Protein AF-A0AAV6YJ82-F1 (afdb_monomer_lite)

pLDDT: mean 76.15, std 13.7, range [50.22, 94.25]

Structure (mmCIF, N/CA/C/O backbone):
data_AF-A0AAV6YJ82-F1
#
_entry.id   AF-A0AAV6YJ82-F1
#
loop_
_atom_site.group_PDB
_atom_site.id
_atom_site.type_symbol
_atom_site.label_atom_id
_atom_site.label_alt_id
_atom_site.label_comp_id
_atom_site.label_asym_id
_atom_site.label_entity_id
_atom_site.label_seq_id
_atom_site.pdbx_PDB_ins_code
_atom_site.Cartn_x
_atom_site.Cartn_y
_atom_site.Cartn_z
_atom_site.occupancy
_atom_site.B_iso_or_equiv
_atom_site.auth_seq_id
_atom_site.auth_comp_id
_atom_site.auth_asym_id
_atom_site.auth_atom_id
_atom_site.pdbx_PDB_model_num
ATOM 1 N N . GLU A 1 1 ? -4.816 7.945 -9.131 1.00 50.22 1 GLU A N 1
ATOM 2 C CA . GLU A 1 1 ? -4.143 6.939 -9.979 1.00 50.22 1 GLU A CA 1
ATOM 3 C C . GLU A 1 1 ? -2.878 7.541 -10.584 1.00 50.22 1 GLU A C 1
ATOM 5 O O . GLU A 1 1 ? -3.008 8.555 -11.265 1.00 50.22 1 GLU A O 1
ATOM 10 N N . SER A 1 2 ? -1.697 6.945 -10.342 1.00 51.56 2 SER A N 1
ATOM 11 C CA . SER A 1 2 ? -0.596 6.879 -11.323 1.00 51.56 2 SER A CA 1
ATOM 12 C C . SER A 1 2 ? 0.648 6.134 -10.801 1.00 51.56 2 SER A C 1
ATOM 14 O O . SER A 1 2 ? 1.201 6.538 -9.786 1.00 51.56 2 SER A O 1
ATOM 16 N N . ILE A 1 3 ? 1.173 5.182 -11.592 1.00 56.41 3 ILE A N 1
ATOM 17 C CA . ILE A 1 3 ? 2.630 5.091 -11.851 1.00 56.41 3 ILE A CA 1
ATOM 18 C C . ILE A 1 3 ? 3.026 5.650 -13.228 1.00 56.41 3 ILE A C 1
ATOM 20 O O . ILE A 1 3 ? 4.132 6.128 -13.384 1.00 56.41 3 ILE A O 1
ATOM 24 N N . LEU A 1 4 ? 2.101 5.683 -14.189 1.00 58.97 4 LEU A N 1
ATOM 25 C CA . LEU A 1 4 ? 1.865 6.737 -15.198 1.00 58.97 4 LEU A CA 1
ATOM 26 C C . LEU A 1 4 ? 0.558 6.357 -15.912 1.00 58.97 4 LEU A C 1
ATOM 28 O O . LEU A 1 4 ? 0.551 6.092 -17.109 1.00 58.97 4 LEU A O 1
ATOM 32 N N . ARG A 1 5 ? -0.539 6.192 -15.153 1.00 70.12 5 ARG A N 1
ATOM 33 C CA . ARG A 1 5 ? -1.806 5.584 -15.639 1.00 70.12 5 ARG A CA 1
ATOM 34 C C . ARG A 1 5 ? -1.603 4.255 -16.392 1.00 70.12 5 ARG A C 1
ATOM 36 O O . ARG A 1 5 ? -2.030 4.103 -17.533 1.00 70.12 5 ARG A O 1
ATOM 43 N N . GLY A 1 6 ? -0.837 3.338 -15.800 1.00 69.12 6 GLY A N 1
ATOM 44 C CA . GLY A 1 6 ? -0.548 2.026 -16.395 1.00 69.12 6 GLY A CA 1
ATOM 45 C C . GLY A 1 6 ? 0.374 2.035 -17.621 1.00 69.12 6 GLY A C 1
ATOM 46 O O . GLY A 1 6 ? 0.536 1.002 -18.259 1.00 69.12 6 GLY A O 1
ATOM 47 N N . ARG A 1 7 ? 1.003 3.167 -17.971 1.00 74.62 7 ARG A N 1
ATOM 48 C CA . ARG A 1 7 ? 1.920 3.241 -19.127 1.00 74.62 7 ARG A CA 1
ATOM 49 C C . ARG A 1 7 ? 3.263 2.543 -18.919 1.00 74.62 7 ARG A C 1
ATOM 51 O O . ARG A 1 7 ? 3.980 2.338 -19.891 1.00 74.62 7 ARG A O 1
ATOM 58 N N . PHE A 1 8 ? 3.594 2.182 -17.684 1.00 78.00 8 PHE A N 1
ATOM 59 C CA . PHE A 1 8 ? 4.749 1.349 -17.376 1.00 78.00 8 PHE A CA 1
ATOM 60 C C . PHE A 1 8 ? 4.269 -0.035 -16.944 1.00 78.00 8 PHE A C 1
ATOM 62 O O . PHE A 1 8 ? 3.543 -0.119 -15.948 1.00 78.00 8 PHE A O 1
ATOM 69 N N . PRO A 1 9 ? 4.640 -1.109 -17.664 1.00 84.12 9 PRO A N 1
ATOM 70 C CA . PRO A 1 9 ? 4.330 -2.458 -17.221 1.00 84.12 9 PRO A CA 1
ATOM 71 C C . PRO A 1 9 ? 5.143 -2.785 -15.957 1.00 84.12 9 PRO A C 1
ATOM 73 O O . PRO A 1 9 ? 6.333 -2.454 -15.900 1.00 84.12 9 PRO A O 1
ATOM 76 N N . PRO A 1 10 ? 4.533 -3.427 -14.945 1.00 89.19 10 PRO A N 1
ATOM 77 C CA . PRO A 1 10 ? 5.274 -3.897 -13.784 1.00 89.19 10 PRO A CA 1
ATOM 78 C C . PRO A 1 10 ? 6.304 -4.941 -14.217 1.00 89.19 10 PRO A C 1
ATOM 80 O O . PRO A 1 10 ? 6.061 -5.753 -15.109 1.00 89.19 10 PRO A O 1
ATOM 83 N N . SER A 1 11 ? 7.471 -4.908 -13.584 1.00 91.25 11 SER A N 1
ATOM 84 C CA . SER A 1 11 ? 8.530 -5.898 -13.804 1.00 91.25 11 SER A CA 1
ATOM 85 C C . SER A 1 11 ? 8.338 -7.148 -12.945 1.00 91.25 11 SER A C 1
ATOM 87 O O . SER A 1 11 ? 8.826 -8.213 -13.310 1.00 91.25 11 SER A O 1
ATOM 89 N N . GLY A 1 12 ? 7.601 -7.033 -11.838 1.00 92.06 12 GLY A N 1
ATOM 90 C CA . GLY A 1 12 ? 7.213 -8.155 -10.991 1.00 92.06 12 GLY A CA 1
ATOM 91 C C . GLY A 1 12 ? 6.534 -7.709 -9.696 1.00 92.06 12 GLY A C 1
ATOM 92 O O . GLY A 1 12 ? 6.340 -6.511 -9.466 1.00 92.06 12 GLY A O 1
ATOM 93 N N . HIS A 1 13 ? 6.197 -8.694 -8.860 1.00 93.69 13 HIS A N 1
ATOM 94 C CA . HIS A 1 13 ? 5.574 -8.519 -7.546 1.00 93.69 13 HIS A CA 1
ATOM 95 C C . HIS A 1 13 ? 6.506 -9.004 -6.433 1.00 93.69 13 HIS A C 1
ATOM 97 O O . HIS A 1 13 ? 7.344 -9.880 -6.659 1.00 93.69 13 HIS A O 1
ATOM 103 N N . ILE A 1 14 ? 6.347 -8.443 -5.234 1.00 93.94 14 ILE A N 1
ATOM 104 C CA . ILE A 1 14 ? 7.078 -8.857 -4.035 1.00 93.94 14 ILE A CA 1
ATOM 105 C C . ILE A 1 14 ? 6.079 -9.099 -2.905 1.00 93.94 14 ILE A C 1
ATOM 107 O O . ILE A 1 14 ? 5.222 -8.261 -2.630 1.00 93.94 14 ILE A O 1
ATOM 111 N N . GLU A 1 15 ? 6.198 -10.250 -2.252 1.00 93.50 15 GLU A N 1
ATOM 112 C CA . GLU A 1 15 ? 5.310 -10.671 -1.170 1.00 93.50 15 GLU A CA 1
ATOM 113 C C . GLU A 1 15 ? 5.873 -10.337 0.219 1.00 93.50 15 GLU A C 1
ATOM 115 O O . GLU A 1 15 ? 7.050 -10.013 0.382 1.00 93.50 15 GLU A O 1
ATOM 120 N N . GLY A 1 16 ? 5.016 -10.455 1.238 1.00 94.25 16 GLY A N 1
ATOM 121 C CA . GLY A 1 16 ? 5.403 -10.363 2.650 1.00 94.25 16 GLY A CA 1
ATOM 122 C C . GLY A 1 16 ? 5.335 -8.960 3.253 1.00 94.25 16 GLY A C 1
ATOM 123 O O . GLY A 1 16 ? 5.604 -8.800 4.442 1.00 94.25 16 GLY A O 1
ATOM 124 N N . PHE A 1 17 ? 4.945 -7.95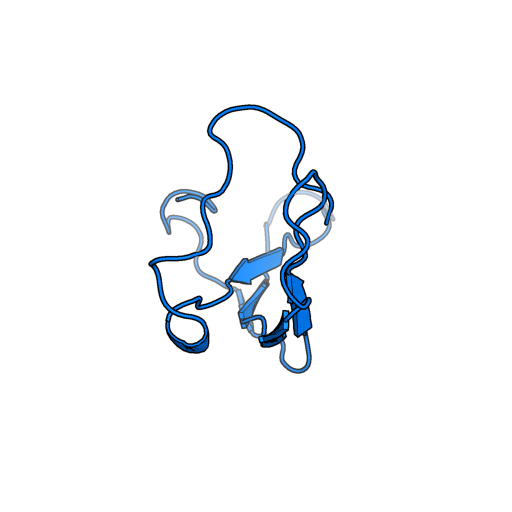0 2.475 1.00 93.94 17 PHE A N 1
ATOM 125 C CA . PHE A 1 17 ? 4.753 -6.599 2.988 1.00 93.94 17 PHE A CA 1
ATOM 126 C C . PHE A 1 17 ? 3.393 -6.431 3.661 1.00 93.94 17 PHE A C 1
ATOM 128 O O . PHE A 1 17 ? 2.360 -6.920 3.198 1.00 93.94 17 PHE A O 1
ATOM 135 N N . THR A 1 18 ? 3.405 -5.674 4.752 1.00 94.12 18 THR A N 1
ATOM 136 C CA . THR A 1 18 ? 2.206 -5.190 5.431 1.00 94.12 18 THR A CA 1
ATOM 137 C C . THR A 1 18 ? 2.368 -3.705 5.715 1.00 94.12 18 THR A C 1
ATOM 139 O O . THR A 1 18 ? 3.491 -3.202 5.789 1.00 94.12 18 THR A O 1
ATOM 142 N N . ALA A 1 19 ? 1.252 -3.002 5.850 1.00 89.62 19 ALA A N 1
ATOM 143 C CA . ALA A 1 19 ? 1.225 -1.602 6.235 1.00 89.62 19 ALA A CA 1
ATOM 144 C C . ALA A 1 19 ? 0.209 -1.410 7.352 1.00 89.62 19 ALA A C 1
ATOM 146 O O . ALA A 1 19 ? -0.862 -2.024 7.355 1.00 89.62 19 ALA A O 1
ATOM 147 N N . GLU A 1 20 ? 0.561 -0.557 8.305 1.00 87.75 20 GLU A N 1
ATOM 148 C CA . GLU A 1 20 ? -0.340 -0.153 9.370 1.00 87.75 20 GLU A CA 1
ATOM 149 C C . GLU A 1 20 ? -1.110 1.095 8.947 1.00 87.75 20 GLU A C 1
ATOM 151 O O . GLU A 1 20 ? -0.538 2.087 8.499 1.00 87.75 20 GLU A O 1
ATOM 156 N N . ILE A 1 21 ? -2.426 1.036 9.105 1.00 79.88 21 ILE A N 1
ATOM 157 C CA . ILE A 1 21 ? -3.320 2.163 8.918 1.00 79.88 21 ILE A CA 1
ATOM 158 C C . ILE A 1 21 ? -3.798 2.604 10.296 1.00 79.88 21 ILE A C 1
ATOM 160 O O . ILE A 1 21 ? -4.595 1.923 10.947 1.00 79.88 21 ILE A O 1
ATOM 164 N N . GLY A 1 22 ? -3.308 3.764 10.721 1.00 76.00 22 GLY A N 1
ATOM 165 C CA . GLY A 1 22 ? -3.762 4.474 11.910 1.00 76.00 22 GLY A CA 1
ATOM 166 C C . GLY A 1 22 ? -4.455 5.786 11.547 1.00 76.00 22 GLY A C 1
ATOM 167 O O . GLY A 1 22 ? -4.304 6.313 10.441 1.00 76.00 22 GLY A O 1
ATOM 168 N N . ALA A 1 23 ? -5.214 6.330 12.494 1.00 70.31 23 ALA A N 1
ATOM 169 C CA . ALA A 1 23 ? -5.676 7.711 12.443 1.00 70.31 23 ALA A CA 1
ATOM 170 C C . ALA A 1 23 ? -5.355 8.381 13.779 1.00 70.31 23 ALA A C 1
ATOM 172 O O . ALA A 1 23 ? -5.617 7.822 14.842 1.00 70.31 23 ALA A O 1
ATOM 173 N N . SER A 1 24 ? -4.783 9.579 13.719 1.00 63.25 24 SER A N 1
ATOM 174 C CA . SER A 1 24 ? -4.487 10.404 14.887 1.00 63.25 24 SER A CA 1
ATOM 175 C C . SER A 1 24 ? -5.458 11.588 14.948 1.00 63.25 24 SER A C 1
ATOM 177 O O . SER A 1 24 ? -5.843 12.150 13.924 1.00 63.25 24 SER A O 1
ATOM 179 N N . GLY A 1 25 ? -5.902 11.960 16.152 1.00 64.88 25 GLY A N 1
ATOM 180 C CA . GLY A 1 25 ? -6.859 13.053 16.357 1.00 64.88 25 GLY A CA 1
ATOM 181 C C . GLY A 1 25 ? -7.807 12.807 17.531 1.00 64.88 25 GLY A C 1
ATOM 182 O O . GLY A 1 25 ? -7.552 11.962 18.384 1.00 64.88 25 GLY A O 1
ATOM 183 N N . SER A 1 26 ? -8.924 13.541 17.578 1.00 60.91 26 SER A N 1
ATOM 184 C CA . SER A 1 26 ? -9.982 13.362 18.592 1.00 60.91 26 SER A CA 1
ATOM 185 C C . SER A 1 26 ? -10.722 12.022 18.476 1.00 60.91 26 SER A C 1
ATOM 187 O O . SER A 1 26 ? -11.396 11.605 19.416 1.00 60.91 26 SER A O 1
ATOM 189 N N . TYR A 1 27 ? -10.578 11.344 17.338 1.00 59.16 27 TYR A N 1
ATOM 190 C CA . TYR A 1 27 ? -11.043 9.989 17.084 1.00 59.16 27 TYR A CA 1
ATOM 191 C C . TYR A 1 27 ? -9.821 9.091 16.854 1.00 59.16 27 TYR A C 1
ATOM 193 O O . TYR A 1 27 ? -9.045 9.339 15.935 1.00 59.16 27 TYR A O 1
ATOM 201 N N . CYS A 1 28 ? -9.650 8.076 17.704 1.00 62.44 28 CYS A N 1
ATOM 202 C CA . CYS A 1 28 ? -8.539 7.123 17.667 1.00 62.44 28 CYS A CA 1
ATOM 203 C C . CYS A 1 28 ? -9.103 5.714 17.403 1.00 62.44 28 CYS A C 1
ATOM 205 O O . CYS A 1 28 ? -9.358 4.965 18.352 1.00 62.44 28 CYS A O 1
ATOM 207 N N . PRO A 1 29 ? -9.428 5.375 16.142 1.00 68.31 29 PRO A N 1
ATOM 208 C CA . PRO A 1 29 ? -9.840 4.024 15.797 1.00 68.31 29 PRO A CA 1
ATOM 209 C C . PRO A 1 29 ? -8.672 3.059 16.017 1.00 68.31 29 PRO A C 1
ATOM 211 O O . PRO A 1 29 ? -7.505 3.445 15.945 1.00 68.31 29 PRO A O 1
ATOM 214 N N . GLN A 1 30 ? -8.985 1.788 16.270 1.00 75.69 30 GLN A N 1
ATOM 215 C CA . GLN A 1 30 ? -7.957 0.759 16.373 1.00 75.69 30 GLN A CA 1
ATOM 216 C C . GLN A 1 30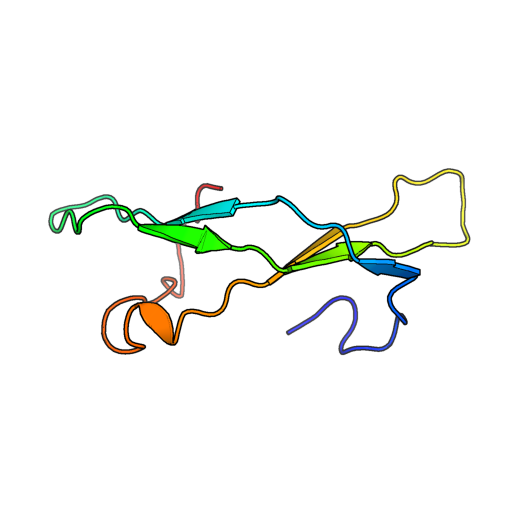 ? -7.149 0.711 15.070 1.00 75.69 30 GLN A C 1
ATOM 218 O O . GLN A 1 30 ? -7.728 0.666 13.984 1.00 75.69 30 GLN A O 1
ATOM 223 N N . HIS A 1 31 ? -5.821 0.721 15.195 1.00 81.62 31 HIS A N 1
ATOM 224 C CA . HIS A 1 31 ? -4.931 0.569 14.051 1.00 81.62 31 HIS A CA 1
ATOM 225 C C . HIS A 1 31 ? -5.168 -0.792 13.394 1.00 81.62 31 HIS A C 1
ATOM 227 O O . HIS A 1 31 ? -5.405 -1.795 14.078 1.00 81.62 31 HIS A O 1
ATOM 233 N N . VAL A 1 32 ? -5.103 -0.826 12.067 1.00 82.38 32 VAL A N 1
ATOM 234 C CA . VAL A 1 32 ? -5.272 -2.058 11.293 1.00 82.38 32 VAL A CA 1
ATOM 235 C C . VAL A 1 32 ? -4.024 -2.315 10.469 1.00 82.38 32 VAL A C 1
ATOM 237 O O . VAL A 1 32 ? -3.552 -1.441 9.750 1.00 82.38 32 VAL A O 1
ATOM 240 N N . THR A 1 33 ? -3.482 -3.523 10.569 1.00 89.56 33 THR A N 1
ATOM 241 C CA . THR A 1 33 ? -2.379 -3.977 9.723 1.00 89.56 33 THR A CA 1
ATOM 242 C C . THR A 1 33 ? -2.962 -4.744 8.550 1.00 89.56 33 THR A C 1
ATOM 244 O O . THR A 1 33 ? -3.660 -5.739 8.750 1.00 89.56 33 THR A O 1
ATOM 247 N N . LEU A 1 34 ? -2.692 -4.283 7.333 1.00 90.69 34 LEU A N 1
ATOM 248 C CA . LEU A 1 34 ? -3.231 -4.872 6.112 1.00 90.69 34 LEU A CA 1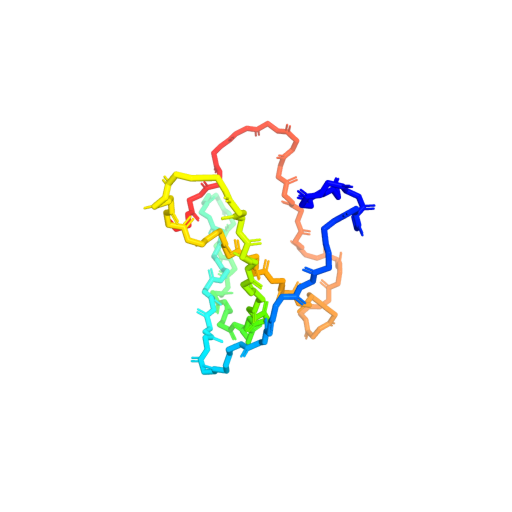
ATOM 249 C C . LEU A 1 34 ? -2.105 -5.350 5.191 1.00 90.69 34 LEU A C 1
ATOM 251 O O . LEU A 1 34 ? -1.016 -4.764 5.196 1.00 90.69 34 LEU A O 1
ATOM 255 N N . PRO A 1 35 ? -2.346 -6.415 4.406 1.00 93.56 35 PRO A N 1
ATOM 256 C CA . PRO A 1 35 ? -1.402 -6.848 3.386 1.00 93.56 35 PRO A CA 1
ATOM 257 C C . PRO A 1 35 ? -1.232 -5.759 2.321 1.00 93.56 35 PRO A C 1
ATOM 259 O O . PRO A 1 35 ? -2.194 -5.082 1.951 1.00 93.56 35 PRO A O 1
ATOM 262 N N . VAL A 1 36 ? -0.003 -5.610 1.826 1.00 93.81 36 VAL A N 1
ATOM 263 C CA . VAL A 1 36 ? 0.330 -4.679 0.742 1.00 93.81 36 VAL A CA 1
ATOM 264 C C . VAL A 1 36 ? 0.706 -5.486 -0.4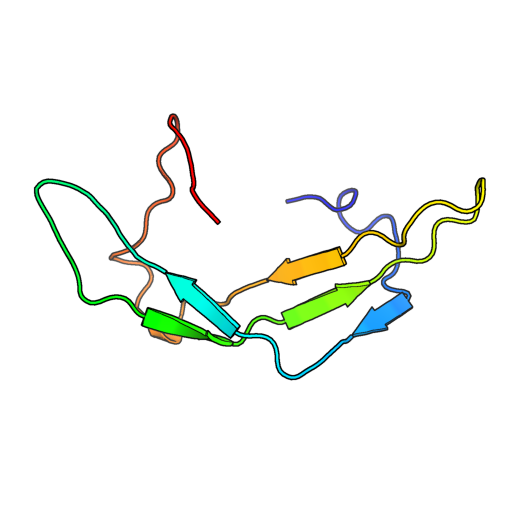90 1.00 93.81 36 VAL A C 1
ATOM 266 O O . VAL A 1 36 ? 1.644 -6.282 -0.453 1.00 93.81 36 VAL A O 1
ATOM 269 N N . GLU A 1 37 ? 0.019 -5.243 -1.601 1.00 93.94 37 GLU A N 1
ATOM 270 C CA . GLU A 1 37 ? 0.485 -5.700 -2.904 1.00 93.94 37 GLU A CA 1
ATOM 271 C C . GLU A 1 37 ? 1.607 -4.769 -3.370 1.00 93.94 37 GLU A C 1
ATOM 273 O O . GLU A 1 37 ? 1.373 -3.583 -3.613 1.00 93.94 37 GLU A O 1
ATOM 278 N N . VAL A 1 38 ? 2.829 -5.294 -3.478 1.00 93.38 38 VAL A N 1
ATOM 279 C CA . VAL A 1 38 ? 3.995 -4.514 -3.906 1.00 93.38 38 VAL A CA 1
ATOM 280 C C . VAL A 1 38 ? 4.414 -4.924 -5.308 1.00 93.38 38 VAL A C 1
ATOM 282 O O . VAL A 1 38 ? 4.698 -6.092 -5.566 1.00 93.38 38 VAL A O 1
ATOM 285 N N . THR A 1 39 ? 4.510 -3.945 -6.204 1.00 92.25 39 THR A N 1
ATOM 286 C CA . THR A 1 39 ? 5.065 -4.101 -7.556 1.00 92.25 39 THR A CA 1
ATOM 287 C C . THR A 1 39 ? 6.322 -3.259 -7.720 1.00 92.25 39 THR A C 1
ATOM 289 O O . THR A 1 39 ? 6.428 -2.186 -7.125 1.00 92.25 39 THR A O 1
ATOM 292 N N . TYR A 1 40 ? 7.275 -3.726 -8.530 1.00 90.38 40 TYR A N 1
ATOM 293 C CA . TYR A 1 40 ? 8.483 -2.971 -8.879 1.00 90.38 40 TYR A CA 1
ATOM 294 C C . TYR A 1 40 ? 8.604 -2.784 -10.390 1.00 90.38 40 TYR A C 1
ATOM 296 O O . TYR A 1 40 ? 8.072 -3.574 -11.175 1.00 90.38 40 TYR A O 1
ATOM 304 N N . PHE A 1 41 ? 9.319 -1.737 -10.799 1.00 88.62 41 PHE A N 1
ATOM 305 C CA . PHE A 1 41 ? 9.455 -1.358 -12.205 1.00 88.62 41 PHE A CA 1
ATOM 306 C C . PHE A 1 41 ? 10.923 -1.157 -12.564 1.00 88.62 41 PHE A C 1
ATOM 308 O O . PHE A 1 41 ? 11.681 -0.524 -11.831 1.00 88.62 41 PHE A O 1
ATOM 315 N N . HIS A 1 42 ? 11.327 -1.668 -13.720 1.00 85.75 42 HIS A N 1
ATOM 316 C CA . HIS A 1 42 ? 12.650 -1.434 -14.272 1.00 85.75 42 HIS A CA 1
ATOM 317 C C . HIS A 1 42 ? 12.613 -0.208 -15.189 1.00 85.75 42 HIS A C 1
ATOM 319 O O . HIS A 1 42 ? 11.934 -0.212 -16.216 1.00 85.75 42 HIS A O 1
ATOM 325 N N . ILE A 1 43 ? 13.340 0.848 -14.821 1.00 78.81 43 ILE A N 1
ATOM 326 C CA . ILE A 1 43 ? 13.490 2.050 -15.647 1.00 78.81 43 ILE A CA 1
ATOM 327 C C . ILE A 1 43 ? 14.857 1.968 -16.326 1.00 78.81 43 ILE A C 1
ATOM 329 O O . ILE A 1 43 ? 15.880 1.824 -15.663 1.00 78.81 43 ILE A O 1
ATOM 333 N N . SER A 1 44 ? 14.872 2.014 -17.658 1.00 71.00 44 SER A N 1
ATOM 334 C CA . SER A 1 44 ? 16.050 1.727 -18.488 1.00 71.00 44 SER A CA 1
ATOM 335 C C . SER A 1 44 ? 17.116 2.829 -18.516 1.00 71.00 44 SER A C 1
ATOM 337 O O . SER A 1 44 ? 18.103 2.690 -19.232 1.00 71.00 44 SER A O 1
ATOM 339 N N . GLU A 1 45 ? 16.950 3.917 -17.765 1.00 66.69 45 GLU A N 1
ATOM 340 C CA . GLU A 1 45 ? 17.840 5.076 -17.822 1.00 66.69 45 GLU A CA 1
ATOM 341 C C . GLU A 1 45 ? 18.567 5.279 -16.484 1.00 66.69 45 GLU A C 1
ATOM 343 O O . GLU A 1 45 ? 17.972 5.590 -15.457 1.00 66.69 45 GLU A O 1
ATOM 348 N N . HIS A 1 46 ? 19.892 5.105 -16.527 1.00 61.69 46 HIS A N 1
ATOM 349 C CA . HIS A 1 46 ? 20.863 5.579 -15.534 1.00 61.69 46 HIS A CA 1
ATOM 350 C C . HIS A 1 46 ? 20.791 5.010 -14.113 1.00 61.69 46 HIS A C 1
ATOM 352 O O . HIS A 1 46 ? 20.590 5.773 -13.177 1.00 61.69 46 HIS A O 1
ATOM 358 N N . SER A 1 47 ? 21.072 3.713 -13.908 1.00 69.31 47 SER A N 1
ATOM 359 C CA . SER A 1 47 ? 21.387 3.138 -12.573 1.00 69.31 47 SER A CA 1
ATOM 360 C C . SER A 1 47 ? 20.432 3.550 -11.436 1.00 69.31 47 SER A C 1
ATOM 362 O O . SER A 1 47 ? 20.807 3.541 -10.264 1.00 69.31 47 SER A O 1
ATOM 364 N N . ALA A 1 48 ? 19.217 3.971 -11.785 1.00 75.25 48 ALA A N 1
ATOM 365 C CA . ALA A 1 48 ? 18.288 4.568 -10.856 1.00 75.25 48 ALA A CA 1
ATOM 366 C C . ALA A 1 48 ? 17.660 3.440 -10.038 1.00 75.25 48 ALA A C 1
ATOM 368 O O . ALA A 1 48 ? 17.436 2.348 -10.575 1.00 75.25 48 ALA A O 1
ATOM 369 N N . PRO A 1 49 ? 17.374 3.667 -8.747 1.00 79.69 49 PRO A N 1
ATOM 370 C CA . PRO A 1 49 ? 16.645 2.682 -7.970 1.00 79.69 49 PRO A CA 1
ATOM 371 C C . PRO A 1 49 ? 15.306 2.397 -8.653 1.00 79.69 49 PRO A C 1
ATOM 373 O O . PRO A 1 49 ? 14.603 3.316 -9.082 1.00 79.69 49 PRO A O 1
ATOM 376 N N . SER A 1 50 ? 14.960 1.115 -8.762 1.00 83.69 50 SER A N 1
ATOM 377 C CA . SER A 1 50 ? 13.650 0.700 -9.258 1.00 83.69 50 SER A CA 1
ATOM 378 C C . SER A 1 50 ? 12.567 1.308 -8.366 1.00 83.69 50 SER A C 1
ATOM 380 O O . SER A 1 50 ? 12.638 1.135 -7.149 1.00 83.69 50 SER A O 1
ATOM 382 N N . PRO A 1 51 ? 11.578 2.037 -8.910 1.00 87.31 51 PRO A N 1
ATOM 383 C CA . PRO A 1 51 ? 10.461 2.487 -8.100 1.00 87.31 51 PRO A CA 1
ATOM 384 C C . PRO A 1 51 ? 9.576 1.298 -7.722 1.00 87.31 51 PRO A C 1
ATOM 386 O O . PRO A 1 51 ? 9.485 0.305 -8.451 1.00 87.31 51 PRO A O 1
ATOM 389 N N . PHE A 1 52 ? 8.889 1.448 -6.593 1.00 88.94 52 PHE A N 1
ATOM 390 C CA . PHE A 1 52 ? 7.941 0.479 -6.062 1.00 88.94 52 PHE A CA 1
ATOM 391 C C . PHE A 1 52 ? 6.565 1.127 -5.908 1.00 88.94 52 PHE A C 1
ATOM 393 O O . PHE A 1 52 ? 6.463 2.316 -5.597 1.00 88.94 52 PHE A O 1
ATOM 400 N N . LEU A 1 53 ? 5.509 0.341 -6.098 1.00 89.25 53 LEU A N 1
ATOM 401 C CA . LEU A 1 53 ? 4.129 0.729 -5.822 1.00 89.25 53 LEU A CA 1
ATOM 402 C C . LEU A 1 53 ? 3.512 -0.264 -4.852 1.00 89.25 53 LEU A C 1
ATOM 404 O O . LEU A 1 53 ? 3.422 -1.448 -5.167 1.00 89.25 53 LEU A O 1
ATOM 408 N N . GLY A 1 54 ? 3.077 0.247 -3.702 1.00 90.00 54 GLY A N 1
ATOM 409 C CA . GLY A 1 54 ? 2.255 -0.479 -2.744 1.00 90.00 54 GLY A CA 1
ATOM 410 C C . GLY A 1 54 ? 0.777 -0.151 -2.941 1.00 90.00 54 GLY A C 1
ATOM 411 O O . GLY A 1 54 ? 0.409 1.026 -2.981 1.00 90.00 54 GLY A O 1
ATOM 412 N N . VAL A 1 55 ? -0.063 -1.177 -3.047 1.00 89.31 55 VAL A N 1
ATOM 413 C CA . VAL A 1 55 ? -1.526 -1.057 -3.082 1.00 89.31 55 VAL A CA 1
ATOM 414 C C . VAL A 1 55 ? -2.110 -1.816 -1.895 1.00 89.31 55 VAL A C 1
ATOM 416 O O . VAL A 1 55 ? -1.741 -2.959 -1.638 1.00 89.31 55 VAL A O 1
ATOM 419 N N . ILE A 1 56 ? -3.019 -1.169 -1.167 1.00 88.62 56 ILE A N 1
ATOM 420 C CA . ILE A 1 56 ? -3.760 -1.771 -0.056 1.00 88.62 56 ILE A CA 1
ATOM 421 C C . ILE A 1 56 ? -5.239 -1.758 -0.422 1.00 88.62 56 ILE A C 1
ATOM 423 O O . ILE A 1 56 ? -5.788 -0.703 -0.751 1.00 88.62 56 ILE A O 1
ATOM 427 N N . ASP A 1 57 ? -5.879 -2.920 -0.337 1.00 86.94 57 ASP A N 1
ATOM 428 C CA . ASP A 1 57 ? -7.329 -3.036 -0.449 1.00 86.94 57 ASP A CA 1
ATOM 429 C C . ASP A 1 57 ? -7.990 -2.747 0.908 1.00 86.94 57 ASP A C 1
ATOM 431 O O . ASP A 1 57 ? -7.674 -3.368 1.925 1.00 86.94 57 ASP A O 1
ATOM 435 N N . LEU A 1 58 ? -8.915 -1.786 0.922 1.00 83.19 58 LEU A N 1
ATOM 436 C CA . LEU A 1 58 ? -9.648 -1.367 2.117 1.00 83.19 58 LEU A CA 1
ATOM 437 C C . LEU A 1 58 ? -11.022 -2.044 2.245 1.00 83.19 58 LEU A C 1
ATOM 439 O O . LEU A 1 58 ? -11.753 -1.758 3.198 1.00 83.19 58 LEU A O 1
ATOM 443 N N . ASP A 1 59 ? -11.398 -2.942 1.328 1.00 82.44 59 ASP A N 1
ATOM 444 C CA . ASP A 1 59 ? -12.692 -3.636 1.367 1.00 82.44 59 ASP A CA 1
ATOM 445 C C . ASP A 1 59 ? -12.869 -4.452 2.652 1.00 82.44 59 ASP A C 1
ATOM 447 O O . ASP A 1 59 ? -13.952 -4.444 3.243 1.00 82.44 59 ASP A O 1
ATOM 451 N N . ALA A 1 60 ? -11.785 -5.048 3.157 1.00 75.44 60 ALA A N 1
ATOM 452 C CA . ALA A 1 60 ? -11.772 -5.811 4.404 1.00 75.44 60 ALA A CA 1
ATOM 453 C C . ALA A 1 60 ? -12.111 -4.978 5.657 1.00 75.44 60 ALA A C 1
ATOM 455 O O . ALA A 1 60 ? -12.575 -5.536 6.651 1.00 75.44 60 ALA A O 1
ATOM 456 N N . VAL A 1 61 ? -11.903 -3.656 5.627 1.00 75.00 61 VAL A N 1
ATOM 457 C CA . VAL A 1 61 ? -12.122 -2.759 6.782 1.00 75.00 61 VAL A CA 1
ATOM 458 C C . VAL A 1 61 ? -13.351 -1.858 6.625 1.00 75.00 61 VAL A C 1
ATOM 460 O O . VAL A 1 61 ? -13.658 -1.059 7.507 1.00 75.00 61 VAL A O 1
ATOM 463 N N . GLY A 1 62 ? -14.101 -2.022 5.531 1.00 71.00 62 GLY A N 1
ATOM 464 C CA . GLY A 1 62 ? -15.315 -1.269 5.245 1.00 71.00 62 GLY A CA 1
ATOM 465 C C . GLY A 1 62 ? -15.027 0.155 4.760 1.00 71.00 62 GLY A C 1
ATOM 466 O O . GLY A 1 62 ? -14.595 1.029 5.509 1.00 71.00 62 GLY A O 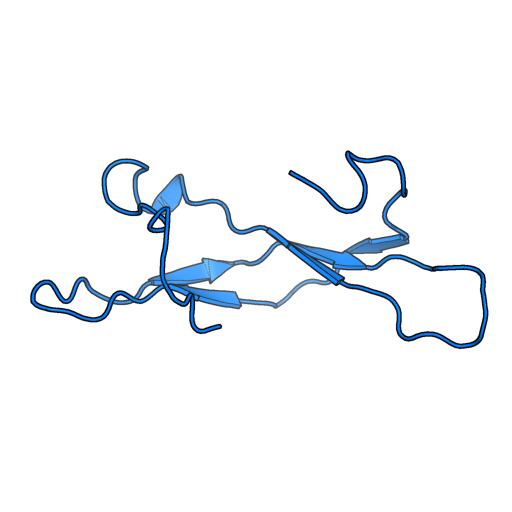1
ATOM 467 N N . ARG A 1 63 ? -15.396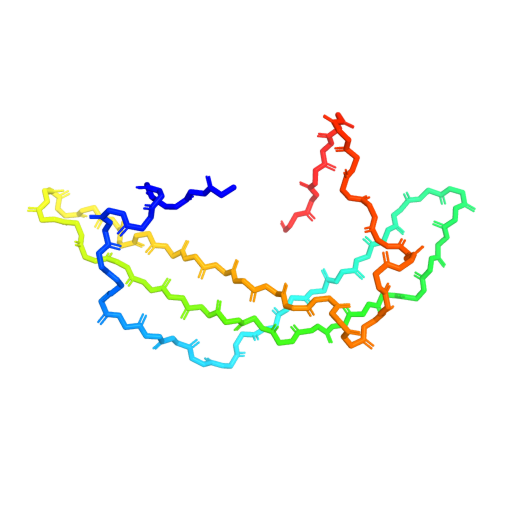 0.447 3.505 1.00 61.38 63 ARG A N 1
ATOM 468 C CA . ARG A 1 63 ? -15.223 1.763 2.842 1.00 61.38 63 ARG A CA 1
ATOM 469 C C . ARG A 1 63 ? -15.903 2.959 3.538 1.00 61.38 63 ARG A C 1
ATOM 471 O O . ARG A 1 63 ? -15.815 4.080 3.050 1.00 61.38 63 ARG A O 1
ATOM 478 N N . LYS A 1 64 ? -16.617 2.741 4.648 1.00 61.94 64 LYS A N 1
ATOM 479 C CA . LYS A 1 64 ? -17.331 3.779 5.408 1.00 61.94 64 LYS A CA 1
ATOM 480 C C . LYS A 1 64 ? -16.477 4.506 6.458 1.00 61.94 64 LYS A C 1
ATOM 482 O O . LYS A 1 64 ? -16.977 5.475 7.018 1.00 61.94 64 LYS A O 1
ATOM 487 N N . GLY A 1 65 ? -15.242 4.075 6.731 1.00 57.50 65 GLY A N 1
ATOM 488 C CA . GLY A 1 65 ? -14.445 4.624 7.841 1.00 57.50 65 GLY A CA 1
ATOM 489 C C . GLY A 1 65 ? -13.165 5.366 7.463 1.00 57.50 65 GLY A C 1
ATOM 490 O O . GLY A 1 65 ? -12.698 6.182 8.252 1.00 57.50 65 GLY A O 1
ATOM 491 N N . TYR A 1 66 ? -12.595 5.114 6.281 1.00 61.06 66 TYR A N 1
ATOM 492 C CA . TYR A 1 66 ? -11.279 5.646 5.930 1.00 61.06 66 TYR A CA 1
ATOM 493 C C . TYR A 1 66 ? -11.375 6.650 4.782 1.00 61.06 66 TYR A C 1
ATOM 495 O O . TYR A 1 66 ? -11.659 6.293 3.639 1.00 61.06 66 TYR A O 1
ATOM 503 N N . ASN A 1 67 ? -11.162 7.926 5.100 1.00 62.72 67 ASN A N 1
ATOM 504 C CA . ASN A 1 67 ? -11.056 9.002 4.124 1.00 62.72 67 ASN A CA 1
ATOM 505 C C . ASN A 1 67 ? -9.653 9.596 4.228 1.00 62.72 67 ASN A C 1
ATOM 507 O O . ASN A 1 67 ? -9.272 10.095 5.285 1.00 62.72 67 ASN A O 1
ATOM 511 N N . VAL A 1 68 ? -8.890 9.533 3.136 1.00 65.19 68 VAL A N 1
ATOM 512 C CA . VAL A 1 68 ? -7.652 10.303 3.037 1.00 65.19 68 VAL A CA 1
ATOM 513 C C . VAL A 1 68 ? -8.060 11.772 2.936 1.00 65.19 68 VAL A C 1
ATOM 515 O O . VAL A 1 68 ? -8.755 12.124 1.979 1.00 65.19 68 VAL A O 1
ATOM 518 N N . PRO A 1 69 ? -7.673 12.628 3.895 1.00 58.62 69 PRO A N 1
ATOM 519 C CA . PRO A 1 69 ? -8.084 14.019 3.869 1.00 58.62 69 PRO A CA 1
ATOM 520 C C . PRO A 1 69 ? -7.576 14.693 2.589 1.00 58.62 69 PRO A C 1
ATOM 522 O O . PRO A 1 69 ? -6.428 14.510 2.189 1.00 58.62 69 PRO A O 1
ATOM 525 N N . ASN A 1 70 ? -8.428 15.507 1.954 1.00 63.50 70 ASN A N 1
ATOM 526 C CA . ASN A 1 70 ? -8.090 16.223 0.712 1.00 63.50 70 ASN A CA 1
ATOM 527 C C . ASN A 1 70 ? -6.888 17.178 0.866 1.00 63.50 70 ASN A C 1
ATOM 529 O O . ASN A 1 70 ? -6.301 17.600 -0.127 1.00 63.50 70 ASN A O 1
ATOM 533 N N . THR A 1 71 ? -6.549 17.545 2.104 1.00 57.34 71 THR A N 1
ATOM 534 C CA . THR A 1 71 ? -5.411 18.391 2.473 1.00 57.34 71 THR A CA 1
ATOM 535 C C . THR A 1 71 ? -4.842 17.925 3.810 1.00 57.34 71 THR A C 1
ATOM 537 O O . THR A 1 71 ? -5.611 17.589 4.709 1.00 57.34 71 THR A O 1
ATOM 540 N N . GLY A 1 72 ? -3.523 17.972 3.978 1.00 56.19 72 GLY A N 1
ATOM 541 C CA . GLY A 1 72 ? -2.842 17.547 5.202 1.00 56.19 72 GLY A CA 1
ATOM 542 C C . GLY A 1 72 ? -1.661 16.630 4.900 1.00 56.19 72 GLY A C 1
ATOM 543 O O . GLY A 1 72 ? -1.265 16.476 3.746 1.00 56.19 72 GLY A O 1
ATOM 544 N N . THR A 1 73 ? -1.089 16.036 5.942 1.00 52.69 73 THR A N 1
ATOM 545 C CA . THR A 1 73 ? 0.034 15.097 5.834 1.00 52.69 73 THR A CA 1
ATOM 546 C C . THR A 1 73 ? -0.443 13.675 6.085 1.00 52.69 73 THR A C 1
ATOM 548 O O . THR A 1 73 ? -1.032 13.401 7.128 1.00 52.69 73 THR A O 1
ATOM 551 N N . ILE A 1 74 ? -0.147 12.768 5.157 1.00 58.91 74 ILE A N 1
ATOM 552 C CA . ILE A 1 74 ? -0.190 11.326 5.409 1.00 58.91 74 ILE A CA 1
ATOM 553 C C . ILE A 1 74 ? 1.193 10.953 5.940 1.00 58.91 74 ILE A C 1
ATOM 555 O O . ILE A 1 74 ? 2.193 11.264 5.293 1.00 58.91 74 ILE A O 1
ATOM 559 N N . GLN A 1 75 ? 1.258 10.343 7.121 1.00 57.25 75 GLN A N 1
ATOM 560 C CA . GLN A 1 75 ? 2.494 9.750 7.626 1.00 57.25 75 GLN A CA 1
ATOM 561 C C . GLN A 1 75 ? 2.488 8.272 7.245 1.00 57.25 75 GLN A C 1
ATOM 563 O O . GLN A 1 75 ? 1.497 7.585 7.488 1.00 57.25 75 GLN A O 1
ATOM 568 N N . VAL A 1 76 ? 3.568 7.833 6.604 1.00 56.09 76 VAL A N 1
ATOM 569 C CA . VAL A 1 76 ? 3.817 6.452 6.180 1.00 56.09 76 VAL A CA 1
ATOM 570 C C . VAL A 1 76 ? 5.143 6.023 6.779 1.00 56.09 76 VAL A C 1
ATOM 572 O O . VAL A 1 76 ? 6.077 6.858 6.731 1.00 56.09 76 VAL A O 1
#

Sequence (76 aa):
ESILRGRFPPSGHIEGFTAEIGASGSYCPQHVTLPVEVTYFHISEHSAPSPFLGVIDLDAVGRKGYNVPNTGTIQV

Secondary structure (DSSP, 8-state):
--SSTT-S---EEE---EEEE---SS--PPPEEEE-EEEE----SSSPPPPEEEE---GGG-TTS----SSS----

Organism: Engystomops pustulosus (NCBI:txid76066)

Foldseek 3Di:
DDVPVCPFPFPDWDFDDWDWDFDDDPDGDDIDIFGWTKTWGDDPDDPDPTDIDTDTDCVVVDPPPDDDDPDDDDDD

Radius of gyration: 15.33 Å; chains: 1; bounding box: 39×29×38 Å

InterPro domains:
  IPR025261 Atos-like, conserved domain [PF13915] (1-49)
  IPR025261 Atos-like, conserved domain [SM01177] (1-53)
  IPR051506 Atos Homolog Transcription Regulators [PTHR13199] (1-76)